Protein AF-A0A935PFW4-F1 (afdb_monomer_lite)

Secondary structure (DSSP, 8-state):
-----HHHHHHHHTT--HHHHHHHHHHHHHHHHHHHHHHHTT--S-HHHHHHHHHHHHHHHHHHHHS-HHHHHHHHHHHHHHHHHHHHH----SS--

Sequence (97 aa):
MRDKDPVAEFLRKRGCPEHTVRGGLRGLLEGWEEVVRSVGEGYSLGLDDYLNDMDGRQLLEEALAEAPGQERKNVLGRVRKADAALRRLVRPSGRCL

Structure (mmCIF, N/CA/C/O backbone):
data_AF-A0A935PFW4-F1
#
_entry.id   AF-A0A935PFW4-F1
#
loop_
_atom_site.group_PDB
_atom_site.id
_atom_site.type_symbol
_atom_site.label_atom_id
_atom_site.label_alt_id
_atom_site.label_comp_id
_atom_site.label_asym_id
_atom_site.label_entity_id
_atom_site.label_seq_id
_atom_site.pdbx_PDB_ins_code
_atom_site.Cartn_x
_atom_site.Cartn_y
_atom_site.Cartn_z
_atom_site.occupancy
_atom_site.B_iso_or_equiv
_atom_site.auth_seq_id
_atom_site.auth_comp_id
_atom_site.auth_asym_id
_atom_site.auth_atom_id
_atom_site.pdbx_PDB_model_num
ATOM 1 N N . MET A 1 1 ? -17.916 8.865 23.820 1.00 39.94 1 MET A N 1
ATOM 2 C CA . MET A 1 1 ? -16.510 8.407 23.805 1.00 39.94 1 MET A CA 1
ATOM 3 C C . MET A 1 1 ? -16.116 8.342 22.341 1.00 39.94 1 MET A C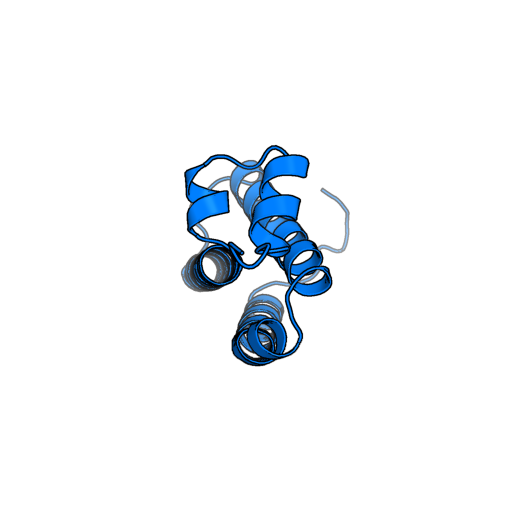 1
ATOM 5 O O . MET A 1 1 ? -16.868 7.740 21.591 1.00 39.94 1 MET A O 1
ATOM 9 N N . ARG A 1 2 ? -15.072 9.056 21.894 1.00 51.78 2 ARG A N 1
ATOM 10 C CA . ARG A 1 2 ? -14.569 8.869 20.522 1.00 51.78 2 ARG A CA 1
ATOM 11 C C . ARG A 1 2 ? -14.102 7.420 20.445 1.00 51.78 2 ARG A C 1
ATOM 13 O O . ARG A 1 2 ? -13.235 7.056 21.239 1.00 51.78 2 ARG A O 1
ATOM 20 N N . ASP A 1 3 ? -14.718 6.617 19.584 1.00 57.59 3 ASP A N 1
ATOM 21 C CA . ASP A 1 3 ? -14.196 5.294 19.257 1.00 57.59 3 ASP A CA 1
ATOM 22 C C . ASP A 1 3 ? -12.714 5.459 18.925 1.00 57.59 3 ASP A C 1
ATOM 24 O O . ASP A 1 3 ? -12.339 6.292 18.094 1.00 57.59 3 ASP A O 1
ATOM 28 N N . LYS A 1 4 ? -11.858 4.756 19.669 1.00 77.56 4 LYS A N 1
ATOM 29 C CA . LYS A 1 4 ? -10.431 4.716 19.368 1.00 77.56 4 LYS A CA 1
ATOM 30 C C . LYS A 1 4 ? -10.298 3.997 18.038 1.00 77.56 4 LYS A C 1
ATOM 32 O O . LYS A 1 4 ? -10.580 2.807 17.983 1.00 77.56 4 LYS A O 1
ATOM 37 N N . ASP A 1 5 ? -9.917 4.722 16.995 1.00 90.25 5 ASP A N 1
ATOM 38 C CA . ASP A 1 5 ? -9.531 4.156 15.705 1.00 90.25 5 ASP A CA 1
ATOM 39 C C . ASP A 1 5 ? -8.131 3.533 15.867 1.00 90.25 5 ASP A C 1
ATOM 41 O O . ASP A 1 5 ? -7.141 4.278 15.931 1.00 90.25 5 ASP A O 1
ATOM 45 N N . PRO A 1 6 ? -8.021 2.194 15.997 1.00 95.25 6 PRO A N 1
ATOM 46 C CA . PRO A 1 6 ? -6.748 1.550 16.307 1.00 95.25 6 PRO A CA 1
ATOM 47 C C . PRO A 1 6 ? -5.752 1.697 15.156 1.00 95.25 6 PRO A C 1
ATOM 49 O O . PRO A 1 6 ? -4.555 1.843 15.396 1.00 95.25 6 PRO A O 1
ATOM 52 N N . VAL A 1 7 ? -6.246 1.744 13.913 1.00 96.44 7 VAL A N 1
ATOM 53 C CA . VAL A 1 7 ? -5.420 1.946 12.720 1.00 96.44 7 VAL A CA 1
ATOM 54 C C . VAL A 1 7 ? -4.826 3.350 12.736 1.00 96.44 7 VAL A C 1
ATOM 56 O O . VAL A 1 7 ? -3.621 3.514 12.551 1.00 96.44 7 VAL A O 1
ATOM 59 N N . ALA A 1 8 ? -5.631 4.375 13.021 1.00 96.44 8 ALA A N 1
ATOM 60 C CA . ALA A 1 8 ? -5.121 5.740 13.110 1.00 96.44 8 ALA A CA 1
ATOM 61 C C . ALA A 1 8 ? -4.133 5.924 14.276 1.00 96.44 8 ALA A C 1
ATOM 63 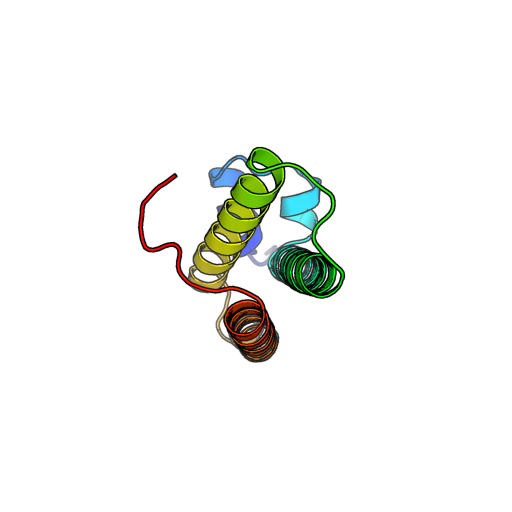O O . ALA A 1 8 ? -3.168 6.680 14.152 1.00 96.44 8 ALA A O 1
ATOM 64 N N . GLU A 1 9 ? -4.344 5.269 15.423 1.00 96.75 9 GLU A N 1
ATOM 65 C CA . GLU A 1 9 ? -3.363 5.266 16.519 1.00 96.75 9 GLU A CA 1
ATOM 66 C C . GLU A 1 9 ? -2.054 4.574 16.118 1.00 96.75 9 GLU A C 1
ATOM 68 O O . GLU A 1 9 ? -0.975 5.110 16.387 1.00 96.75 9 GLU A O 1
ATOM 73 N N . PHE A 1 10 ? -2.139 3.422 15.453 1.00 97.50 10 PHE A N 1
ATOM 74 C CA . PHE A 1 10 ? -0.988 2.690 14.932 1.00 97.50 10 PHE A CA 1
ATOM 75 C C . PHE A 1 10 ? -0.166 3.545 13.958 1.00 97.50 10 PHE A C 1
ATOM 77 O O . PHE A 1 10 ? 1.033 3.736 14.169 1.00 97.50 10 PHE A O 1
ATOM 84 N N . LEU A 1 11 ? -0.814 4.145 12.954 1.00 97.62 11 LEU A N 1
ATOM 85 C CA . LEU A 1 11 ? -0.141 4.966 11.944 1.00 97.62 11 LEU A CA 1
ATOM 86 C C . LEU A 1 11 ? 0.561 6.181 12.564 1.00 97.62 11 LEU A C 1
ATOM 88 O O . LEU A 1 11 ? 1.691 6.496 12.194 1.00 97.62 11 LEU A O 1
ATOM 92 N N . ARG A 1 12 ? -0.053 6.827 13.567 1.00 97.75 12 ARG A N 1
ATOM 93 C CA . ARG A 1 12 ? 0.602 7.920 14.309 1.00 97.75 12 ARG A CA 1
ATOM 94 C C . ARG A 1 12 ? 1.836 7.441 15.066 1.00 97.75 12 ARG A C 1
ATOM 96 O O . ARG A 1 12 ? 2.871 8.095 15.003 1.00 97.75 12 ARG A O 1
ATOM 103 N N . LYS A 1 13 ? 1.752 6.302 15.764 1.00 97.31 13 LYS A N 1
ATOM 104 C CA . LYS A 1 13 ? 2.897 5.727 16.498 1.00 97.31 13 LYS A CA 1
ATOM 105 C C . LYS A 1 13 ? 4.039 5.324 15.568 1.00 97.31 13 LYS A C 1
ATOM 107 O O . LYS A 1 13 ? 5.196 5.429 15.959 1.00 97.31 13 LYS A O 1
ATOM 112 N N . ARG A 1 14 ? 3.721 4.898 14.343 1.00 96.25 14 ARG A N 1
ATOM 113 C CA . ARG A 1 14 ? 4.707 4.583 13.301 1.00 96.25 14 ARG A CA 1
ATOM 114 C C . ARG A 1 14 ? 5.381 5.830 12.714 1.00 96.25 14 ARG A C 1
ATOM 116 O O . ARG A 1 14 ? 6.366 5.691 12.000 1.00 96.25 14 ARG A O 1
ATOM 123 N N . GLY A 1 15 ? 4.879 7.028 13.028 1.00 97.19 15 GLY A N 1
ATOM 124 C CA . GLY A 1 15 ? 5.386 8.293 12.498 1.00 97.19 15 GLY A CA 1
ATOM 125 C C . GLY A 1 15 ? 4.886 8.606 11.087 1.00 97.19 15 GLY A C 1
ATOM 126 O O . GLY A 1 15 ? 5.506 9.405 10.389 1.00 97.19 15 GLY A O 1
ATOM 127 N N . CYS A 1 16 ? 3.787 7.982 10.645 1.00 97.31 16 CYS A N 1
ATOM 128 C CA . CYS A 1 16 ? 3.214 8.261 9.333 1.00 97.31 16 CYS A CA 1
ATOM 129 C C . CYS A 1 16 ? 2.704 9.711 9.250 1.00 97.31 16 CYS A C 1
ATOM 131 O O . CYS A 1 16 ? 2.179 10.244 10.234 1.00 97.31 16 CYS A O 1
ATOM 133 N N . PRO A 1 17 ? 2.794 10.351 8.073 1.00 96.12 17 PRO A N 1
ATOM 134 C CA . PRO A 1 17 ? 2.319 11.715 7.897 1.00 96.12 17 PRO A CA 1
ATOM 135 C C . PRO A 1 17 ? 0.793 11.808 8.052 1.00 96.12 17 PRO A C 1
ATOM 137 O O . PRO A 1 17 ? 0.053 10.856 7.798 1.00 96.12 17 PRO A O 1
ATOM 140 N N . GLU A 1 18 ? 0.305 12.998 8.412 1.00 96.19 18 GLU A N 1
ATOM 141 C CA . GLU A 1 18 ? -1.116 13.244 8.713 1.00 96.19 18 GLU A CA 1
ATOM 142 C C . GLU A 1 18 ? -2.073 12.817 7.590 1.00 96.19 18 GLU A C 1
ATOM 144 O O . GLU A 1 18 ? -3.185 12.366 7.855 1.00 96.19 18 GLU A O 1
ATOM 149 N N . HIS A 1 19 ? -1.664 12.927 6.323 1.00 94.81 19 HIS A N 1
ATOM 150 C CA . HIS A 1 19 ? -2.506 12.488 5.209 1.00 94.81 19 HIS A CA 1
ATOM 151 C C . HIS A 1 19 ? -2.688 10.961 5.179 1.00 94.81 19 HIS A C 1
ATOM 153 O O . HIS A 1 19 ? -3.801 10.504 4.930 1.00 94.81 19 HIS A O 1
ATOM 159 N N . THR A 1 20 ? -1.651 10.183 5.505 1.00 96.38 20 THR A N 1
ATOM 160 C CA . THR A 1 20 ? -1.729 8.719 5.632 1.00 96.38 20 THR A CA 1
ATOM 161 C C . THR A 1 20 ? -2.606 8.328 6.814 1.00 96.38 20 THR A C 1
ATOM 163 O O . THR A 1 20 ? -3.485 7.482 6.675 1.00 96.38 20 THR A O 1
ATOM 166 N N . VAL A 1 21 ? -2.438 8.999 7.960 1.00 97.62 21 VAL A N 1
ATOM 167 C CA . VAL A 1 21 ? -3.270 8.769 9.152 1.00 97.62 21 VAL A CA 1
ATOM 168 C C . VAL A 1 21 ? -4.746 9.045 8.854 1.00 97.62 21 VAL A C 1
ATOM 170 O O . VAL A 1 21 ? -5.599 8.240 9.212 1.00 97.62 21 VAL A O 1
ATOM 173 N N . ARG A 1 22 ? -5.062 10.154 8.168 1.00 95.94 22 ARG A N 1
ATOM 174 C CA . ARG A 1 22 ? -6.441 10.475 7.754 1.00 95.94 22 ARG A CA 1
ATOM 175 C C . ARG A 1 22 ? -7.003 9.497 6.722 1.00 95.94 22 ARG A C 1
ATOM 177 O O . ARG A 1 22 ? -8.209 9.272 6.716 1.00 95.94 22 ARG A O 1
ATOM 184 N N . GLY A 1 23 ? -6.160 8.967 5.836 1.00 95.81 23 GLY A N 1
ATOM 185 C CA . GLY A 1 23 ? -6.559 7.963 4.847 1.00 95.81 23 GLY A CA 1
ATOM 186 C C . GLY A 1 23 ? -6.885 6.607 5.478 1.00 95.81 23 GLY A C 1
ATOM 187 O O . GLY A 1 23 ? -7.754 5.890 4.974 1.00 95.81 23 GLY A O 1
ATOM 188 N N . GLY A 1 24 ? -6.219 6.278 6.588 1.00 96.44 24 GLY A N 1
ATOM 189 C CA . GLY A 1 24 ? -6.424 5.040 7.329 1.00 96.44 24 GLY A CA 1
ATOM 190 C C . GLY A 1 24 ? -6.218 3.799 6.460 1.00 96.44 24 GLY A C 1
ATOM 191 O O . GLY A 1 24 ? -5.512 3.821 5.447 1.00 96.44 24 GLY A O 1
ATOM 192 N N . LEU A 1 25 ? -6.881 2.705 6.831 1.00 96.75 25 LEU A N 1
ATOM 193 C CA . LEU A 1 25 ? -6.743 1.425 6.139 1.00 96.75 25 LEU A CA 1
ATOM 194 C C . LEU A 1 25 ? -7.204 1.485 4.676 1.00 96.75 25 LEU A C 1
ATOM 196 O O . LEU A 1 25 ? -6.611 0.854 3.802 1.00 96.75 25 LEU A O 1
ATOM 200 N N . ARG A 1 26 ? -8.255 2.267 4.399 1.00 96.50 26 ARG A N 1
ATOM 201 C CA . ARG A 1 26 ? -8.777 2.450 3.042 1.00 96.50 26 ARG A CA 1
ATOM 202 C C . ARG A 1 26 ? -7.770 3.171 2.146 1.00 96.50 26 ARG A C 1
ATOM 204 O O . ARG A 1 26 ? -7.544 2.710 1.034 1.00 96.50 26 ARG A O 1
ATOM 211 N N . GLY A 1 27 ? -7.160 4.252 2.630 1.00 97.50 27 GLY A N 1
ATOM 212 C CA . GLY A 1 27 ? -6.162 5.004 1.868 1.00 97.50 27 GLY A CA 1
ATOM 213 C C . GLY A 1 27 ? -4.916 4.173 1.556 1.00 97.50 27 GLY A C 1
ATOM 214 O O . GLY A 1 27 ? -4.422 4.218 0.435 1.00 97.50 27 GLY A O 1
ATOM 215 N N . LEU A 1 28 ? -4.453 3.353 2.508 1.00 98.25 28 LEU A N 1
ATOM 216 C CA . LEU A 1 28 ? -3.345 2.416 2.276 1.00 98.25 28 LEU A CA 1
ATOM 217 C C . LEU A 1 28 ? -3.679 1.378 1.194 1.00 98.25 28 LEU A C 1
ATOM 219 O O . LEU A 1 28 ? -2.851 1.091 0.333 1.00 98.25 28 LEU A O 1
ATOM 223 N N . LEU A 1 29 ? -4.898 0.831 1.212 1.00 98.56 29 LEU A N 1
ATOM 224 C CA . LEU A 1 29 ? -5.359 -0.097 0.180 1.00 98.56 29 LEU A CA 1
ATOM 225 C C . LEU A 1 29 ? -5.456 0.573 -1.199 1.00 98.56 29 LEU A C 1
ATOM 227 O O . LEU A 1 29 ? -5.031 -0.020 -2.184 1.00 98.56 29 LEU A O 1
ATOM 231 N N . GLU A 1 30 ? -6.017 1.779 -1.276 1.00 98.50 30 GLU A N 1
ATOM 232 C CA . GLU A 1 30 ? -6.120 2.534 -2.533 1.00 98.50 30 GLU A CA 1
ATOM 233 C C . GLU A 1 30 ? -4.731 2.846 -3.105 1.00 98.50 30 GLU A C 1
ATOM 235 O O . GLU A 1 30 ? -4.503 2.638 -4.295 1.00 98.50 30 GLU A O 1
ATOM 240 N N . GLY A 1 31 ? -3.780 3.241 -2.251 1.00 98.31 31 GLY A N 1
ATOM 241 C CA . GLY A 1 31 ? -2.379 3.400 -2.641 1.00 98.31 31 GLY A CA 1
ATOM 242 C C . GLY A 1 31 ? -1.777 2.101 -3.177 1.00 98.31 31 GLY A C 1
ATOM 243 O O . GLY A 1 31 ? -1.138 2.104 -4.224 1.00 98.31 31 GLY A O 1
ATOM 244 N N . TRP A 1 32 ? -2.039 0.964 -2.526 1.00 98.75 32 TRP A N 1
ATOM 245 C CA . TRP A 1 32 ? -1.541 -0.321 -3.013 1.00 98.75 32 TRP A CA 1
ATOM 246 C C . TRP A 1 32 ? -2.122 -0.721 -4.372 1.00 98.75 32 TRP A C 1
ATOM 248 O O . TRP A 1 32 ? -1.396 -1.183 -5.249 1.00 98.75 32 TRP A O 1
ATOM 258 N N . GLU A 1 33 ? -3.424 -0.537 -4.578 1.00 98.75 33 GLU A N 1
ATOM 259 C CA . GLU A 1 33 ? -4.059 -0.823 -5.868 1.00 98.75 33 GLU A CA 1
ATOM 260 C C . GLU A 1 33 ? -3.466 0.035 -6.999 1.00 98.75 33 GLU A C 1
ATOM 262 O O . GLU A 1 33 ? -3.282 -0.462 -8.113 1.00 98.75 33 GLU A O 1
ATOM 267 N N . GLU A 1 34 ? -3.104 1.282 -6.700 1.00 98.50 34 GLU A N 1
ATOM 268 C CA . GLU A 1 34 ? -2.457 2.202 -7.634 1.00 98.50 34 GLU A CA 1
ATOM 269 C C . GLU A 1 34 ? -1.024 1.780 -7.997 1.00 98.50 34 GLU A C 1
ATOM 271 O O . GLU A 1 34 ? -0.638 1.831 -9.169 1.00 98.50 34 GLU A O 1
ATOM 276 N N . VAL A 1 35 ? -0.251 1.279 -7.029 1.00 98.56 35 VAL A N 1
ATOM 277 C CA . VAL A 1 35 ? 1.071 0.683 -7.290 1.00 98.56 35 VAL A CA 1
ATOM 278 C C . VAL A 1 35 ? 0.937 -0.505 -8.236 1.00 98.56 35 VAL A C 1
ATOM 280 O O . VAL A 1 35 ? 1.635 -0.585 -9.247 1.00 98.56 35 VAL A O 1
ATOM 283 N N . VAL A 1 36 ? 0.008 -1.424 -7.956 1.00 98.69 36 VAL A N 1
ATOM 284 C CA . VAL A 1 36 ? -0.207 -2.610 -8.801 1.00 98.69 36 VAL A CA 1
ATOM 285 C C . VAL A 1 36 ? -0.612 -2.217 -10.223 1.00 98.69 36 VAL A C 1
ATOM 287 O O . VAL A 1 36 ? -0.133 -2.827 -11.183 1.00 98.69 36 VAL A O 1
ATOM 290 N N . ARG A 1 37 ? -1.452 -1.186 -10.373 1.00 98.56 37 ARG A N 1
ATOM 291 C CA . ARG A 1 37 ? -1.803 -0.611 -11.678 1.00 98.56 37 ARG A CA 1
ATOM 292 C C . ARG A 1 37 ? -0.563 -0.075 -12.397 1.00 98.56 37 ARG A C 1
ATOM 294 O O . ARG A 1 37 ? -0.319 -0.458 -13.538 1.00 98.56 37 ARG A O 1
ATOM 301 N N . SER A 1 38 ? 0.249 0.723 -11.707 1.00 98.38 38 SER A N 1
ATOM 302 C CA . SER A 1 38 ? 1.473 1.327 -12.251 1.00 98.38 38 SER A CA 1
ATOM 303 C C . SER A 1 38 ? 2.493 0.276 -12.698 1.00 98.38 38 SER A C 1
ATOM 305 O O . SER A 1 38 ? 3.089 0.400 -13.765 1.00 98.38 38 SER A O 1
ATOM 307 N N . VAL A 1 39 ? 2.652 -0.814 -11.939 1.00 98.06 39 VAL A N 1
ATOM 308 C CA . VAL A 1 39 ? 3.493 -1.953 -12.345 1.00 98.06 39 VAL A CA 1
ATOM 309 C C . VAL A 1 39 ? 2.953 -2.616 -13.615 1.00 98.06 39 VAL A C 1
ATOM 311 O O . VAL A 1 39 ? 3.732 -2.950 -14.507 1.00 98.06 39 VAL A O 1
ATOM 314 N N . GLY A 1 40 ? 1.632 -2.780 -13.725 1.00 97.94 40 GLY A N 1
ATOM 315 C CA . GLY A 1 40 ? 0.988 -3.375 -14.900 1.00 97.94 40 GLY A CA 1
ATOM 316 C C . GLY A 1 40 ? 1.121 -2.544 -16.178 1.00 97.94 40 GLY A C 1
ATOM 317 O O . GLY A 1 40 ? 1.117 -3.107 -17.270 1.00 97.94 40 GLY A O 1
ATOM 318 N N . GLU A 1 41 ? 1.279 -1.230 -16.042 1.00 97.62 41 GLU A N 1
ATOM 319 C CA . GLU A 1 41 ? 1.448 -0.281 -17.150 1.00 97.62 41 GLU A CA 1
ATOM 320 C C . GLU A 1 41 ? 2.916 -0.078 -17.564 1.00 97.62 41 GLU A C 1
ATOM 322 O O . GLU A 1 41 ? 3.188 0.600 -18.553 1.00 97.62 41 GLU A O 1
ATOM 327 N N . GLY A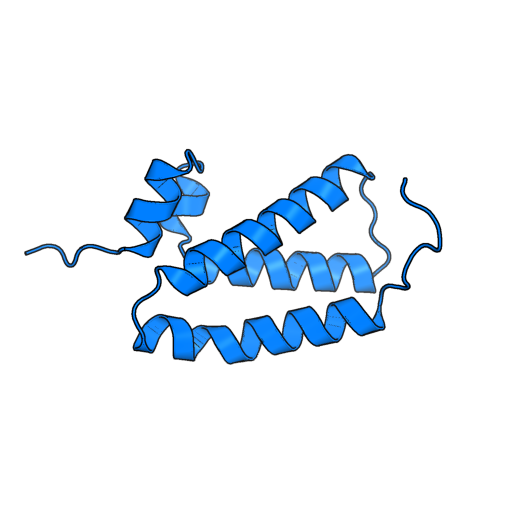 1 42 ? 3.859 -0.706 -16.854 1.00 95.69 42 GLY A N 1
ATOM 328 C CA . GLY A 1 42 ? 5.292 -0.493 -17.041 1.00 95.69 42 GLY A CA 1
ATOM 329 C C . GLY A 1 42 ? 5.798 0.613 -16.124 1.00 95.69 42 GLY A C 1
ATOM 330 O O . GLY A 1 42 ? 5.956 1.755 -16.549 1.00 95.69 42 GLY A O 1
ATOM 331 N N . TYR A 1 43 ? 6.046 0.240 -14.866 1.00 96.81 43 TYR A N 1
ATOM 332 C CA . TYR A 1 43 ? 6.477 1.126 -13.782 1.00 96.81 43 TYR A CA 1
ATOM 333 C C . TYR A 1 43 ? 7.547 2.129 -14.244 1.00 96.81 43 TYR A C 1
ATOM 335 O O . TYR A 1 43 ? 8.614 1.734 -14.716 1.00 96.81 43 TYR A O 1
ATOM 343 N N . SER A 1 44 ? 7.240 3.422 -14.140 1.00 96.19 44 SER A N 1
ATOM 344 C CA . SER A 1 44 ? 8.023 4.502 -14.756 1.00 96.19 44 SER A CA 1
ATOM 345 C C . SER A 1 44 ? 8.997 5.198 -13.804 1.00 96.19 44 SER A C 1
ATOM 347 O O . SER A 1 44 ? 9.794 6.024 -14.251 1.00 96.19 44 SER A O 1
ATOM 349 N N . LEU A 1 45 ? 8.925 4.885 -12.509 1.00 96.62 45 LEU A N 1
ATOM 350 C CA . LEU A 1 45 ? 9.760 5.475 -11.465 1.00 96.62 45 LEU A CA 1
ATOM 351 C C . LEU A 1 45 ? 11.015 4.633 -11.183 1.00 96.62 45 LEU A C 1
ATOM 353 O O . LEU A 1 45 ? 11.245 3.592 -11.804 1.00 96.62 45 LEU A O 1
ATOM 357 N N . GLY A 1 46 ? 11.862 5.122 -10.274 1.00 95.75 46 GLY A N 1
ATOM 358 C CA . GLY A 1 46 ? 13.125 4.487 -9.922 1.00 95.75 46 GLY A CA 1
ATOM 359 C C . GLY A 1 46 ? 12.977 3.296 -8.973 1.00 95.75 46 GLY A C 1
ATOM 360 O O . GLY A 1 46 ? 11.897 2.974 -8.480 1.00 95.75 46 GLY A O 1
ATOM 361 N N . LEU A 1 47 ? 14.109 2.644 -8.688 1.00 93.50 47 LEU A N 1
ATOM 362 C CA . LEU A 1 47 ? 14.164 1.541 -7.725 1.00 93.50 47 LEU A CA 1
ATOM 363 C C . LEU A 1 47 ? 13.778 1.999 -6.312 1.00 93.50 47 LEU A C 1
ATOM 365 O O . LEU A 1 47 ? 13.041 1.290 -5.638 1.00 93.50 47 LEU A O 1
ATOM 369 N N . ASP A 1 48 ? 14.241 3.173 -5.881 1.00 96.44 48 ASP A N 1
ATOM 370 C CA . ASP A 1 48 ? 13.934 3.705 -4.548 1.00 96.44 48 ASP A CA 1
ATOM 371 C C . ASP A 1 48 ? 12.430 3.968 -4.380 1.00 96.44 48 ASP A C 1
ATOM 373 O O . ASP A 1 48 ? 11.859 3.657 -3.337 1.00 96.44 48 ASP A O 1
ATOM 377 N N . ASP A 1 49 ? 11.766 4.460 -5.430 1.00 97.81 49 ASP A N 1
ATOM 378 C CA . ASP A 1 49 ? 10.311 4.636 -5.451 1.00 97.81 49 ASP A CA 1
ATOM 379 C C . ASP A 1 49 ? 9.593 3.287 -5.323 1.00 97.81 49 ASP A C 1
ATOM 381 O O . ASP A 1 49 ? 8.691 3.131 -4.500 1.00 97.81 49 ASP A O 1
ATOM 385 N N . TYR A 1 50 ? 10.062 2.274 -6.056 1.00 95.75 50 TYR A N 1
ATOM 386 C CA . TYR A 1 50 ? 9.511 0.926 -5.954 1.00 95.75 50 TYR A CA 1
ATOM 387 C C . TYR A 1 50 ? 9.705 0.323 -4.554 1.00 95.75 50 TYR A C 1
ATOM 389 O O . TYR A 1 50 ? 8.820 -0.363 -4.043 1.00 95.75 50 TYR A O 1
ATOM 397 N N . LEU A 1 51 ? 10.847 0.574 -3.906 1.00 95.69 51 LEU A N 1
ATOM 398 C CA . LEU A 1 51 ? 11.091 0.135 -2.530 1.00 95.69 51 LEU A CA 1
ATOM 399 C C . LEU A 1 51 ? 10.151 0.837 -1.542 1.00 95.69 51 LEU A C 1
ATOM 401 O O . LEU A 1 51 ? 9.569 0.160 -0.694 1.00 95.69 51 LEU A O 1
ATOM 405 N N . ASN A 1 52 ? 9.915 2.142 -1.703 1.00 96.56 52 ASN A N 1
ATOM 406 C CA . ASN A 1 52 ? 8.935 2.879 -0.900 1.00 96.56 52 ASN A CA 1
ATOM 407 C C . ASN A 1 52 ? 7.514 2.309 -1.061 1.00 96.56 52 ASN A C 1
ATOM 409 O O . ASN A 1 52 ? 6.766 2.211 -0.087 1.00 96.56 52 ASN A O 1
ATOM 413 N N . ASP A 1 53 ? 7.142 1.879 -2.267 1.00 97.94 53 ASP A N 1
ATOM 414 C CA . ASP A 1 53 ? 5.855 1.222 -2.511 1.00 97.94 53 ASP A CA 1
ATOM 415 C C . ASP A 1 53 ? 5.752 -0.142 -1.805 1.00 97.94 53 ASP A C 1
ATOM 417 O O . ASP A 1 53 ? 4.687 -0.507 -1.288 1.00 97.94 53 ASP A O 1
ATOM 421 N N . MET A 1 54 ? 6.854 -0.901 -1.737 1.00 97.56 54 MET A N 1
ATOM 422 C CA . MET A 1 54 ? 6.906 -2.155 -0.974 1.00 97.56 54 MET A CA 1
ATOM 423 C C . MET A 1 54 ? 6.803 -1.900 0.534 1.00 97.56 54 MET A C 1
ATOM 425 O O . MET A 1 54 ? 6.091 -2.636 1.223 1.00 97.56 54 MET A O 1
ATOM 429 N N . ASP A 1 55 ? 7.421 -0.831 1.041 1.00 97.31 55 ASP A N 1
ATOM 430 C CA . ASP A 1 55 ? 7.237 -0.381 2.425 1.00 97.31 55 ASP A CA 1
ATOM 431 C C . ASP A 1 55 ? 5.782 0.031 2.688 1.00 97.31 55 ASP A C 1
ATOM 433 O O . ASP A 1 55 ? 5.213 -0.301 3.731 1.00 97.31 55 ASP A O 1
ATOM 437 N N . GLY A 1 56 ? 5.128 0.671 1.715 1.00 97.81 56 GLY A N 1
ATOM 438 C CA . GLY A 1 56 ? 3.693 0.955 1.750 1.00 97.81 56 GLY A CA 1
ATOM 439 C C . GLY A 1 56 ? 2.843 -0.317 1.858 1.00 97.81 56 GLY A C 1
ATOM 440 O O . GLY A 1 56 ? 1.908 -0.382 2.664 1.00 97.81 56 GLY A O 1
ATOM 441 N N . ARG A 1 57 ? 3.194 -1.374 1.113 1.00 98.56 57 ARG A N 1
ATOM 442 C CA . ARG A 1 57 ? 2.528 -2.682 1.225 1.00 98.56 57 ARG A CA 1
ATOM 443 C C . ARG A 1 57 ? 2.767 -3.346 2.579 1.00 98.56 57 ARG A C 1
ATOM 445 O O . ARG A 1 57 ? 1.842 -3.965 3.114 1.00 98.56 57 ARG A O 1
ATOM 452 N N . GLN A 1 58 ? 3.969 -3.235 3.133 1.00 98.50 58 GLN A N 1
ATOM 453 C CA . GLN A 1 58 ? 4.277 -3.726 4.476 1.00 98.50 58 GLN A CA 1
ATOM 454 C C . GLN A 1 58 ? 3.452 -2.972 5.531 1.00 98.50 58 GLN A C 1
ATOM 456 O O . GLN A 1 58 ? 2.811 -3.597 6.375 1.00 98.50 58 GLN A O 1
ATOM 461 N N . LEU A 1 59 ? 3.369 -1.644 5.425 1.00 98.50 59 LEU A N 1
ATOM 462 C CA . LEU A 1 59 ? 2.559 -0.807 6.310 1.00 98.50 59 LEU A CA 1
ATOM 463 C C . LEU A 1 59 ? 1.069 -1.182 6.260 1.00 98.50 59 LEU A C 1
ATOM 465 O O . LEU A 1 59 ? 0.408 -1.209 7.298 1.00 98.50 59 LEU A O 1
ATOM 469 N N . LEU A 1 60 ? 0.540 -1.509 5.076 1.00 98.62 60 LEU A N 1
ATOM 470 C CA . LEU A 1 60 ? -0.824 -2.021 4.918 1.00 98.62 60 LEU A CA 1
ATOM 471 C C . LEU A 1 60 ? -1.031 -3.362 5.644 1.00 98.62 60 LEU A C 1
ATOM 473 O O . LEU A 1 60 ? -2.078 -3.550 6.261 1.00 98.62 60 LEU A O 1
ATOM 477 N N . GLU A 1 61 ? -0.057 -4.279 5.612 1.00 98.50 61 GLU A N 1
ATOM 478 C CA . GLU A 1 61 ? -0.134 -5.543 6.366 1.00 98.50 61 GLU A CA 1
ATOM 479 C C . GLU A 1 61 ? -0.205 -5.295 7.874 1.00 98.50 61 GLU A C 1
ATOM 481 O O . GLU A 1 61 ? -1.050 -5.862 8.566 1.00 98.50 61 GLU A O 1
ATOM 486 N N . GLU A 1 62 ? 0.664 -4.419 8.376 1.00 98.31 62 GLU A N 1
ATOM 487 C CA . GLU A 1 62 ? 0.723 -4.073 9.796 1.00 98.31 62 GLU A CA 1
ATOM 488 C C . GLU A 1 62 ? -0.577 -3.379 10.237 1.00 98.31 62 GLU A C 1
ATOM 490 O O . GLU A 1 62 ? -1.177 -3.756 11.243 1.00 98.31 62 GLU A O 1
ATOM 495 N N . ALA A 1 63 ? -1.101 -2.453 9.429 1.00 97.88 63 ALA A N 1
ATOM 496 C CA . ALA A 1 63 ? -2.382 -1.799 9.688 1.00 97.88 63 ALA A CA 1
ATOM 497 C C . ALA A 1 63 ? -3.568 -2.785 9.691 1.00 97.88 63 ALA A C 1
ATOM 499 O O . ALA A 1 63 ? -4.486 -2.643 10.500 1.00 97.88 63 ALA A O 1
ATOM 500 N N . LEU A 1 64 ? -3.561 -3.813 8.829 1.00 97.75 64 LEU A N 1
ATOM 501 C CA . LEU A 1 64 ? -4.580 -4.874 8.829 1.00 97.75 64 LEU A CA 1
ATOM 502 C C . LEU A 1 64 ? -4.579 -5.699 10.122 1.00 97.75 64 LEU A C 1
ATOM 504 O O . LEU A 1 64 ? -5.623 -6.256 10.475 1.00 97.75 64 LEU A O 1
ATOM 508 N N . ALA A 1 65 ? -3.430 -5.825 10.792 1.00 97.25 65 ALA A N 1
ATOM 509 C CA . ALA A 1 65 ? -3.317 -6.541 12.060 1.00 97.25 65 ALA A CA 1
ATOM 510 C C . ALA A 1 65 ? -3.973 -5.769 13.217 1.00 97.25 65 ALA A C 1
ATOM 512 O O . ALA A 1 65 ? -4.566 -6.391 14.096 1.00 97.25 65 ALA A O 1
ATOM 513 N N . GLU A 1 66 ? -3.932 -4.436 13.164 1.00 96.94 66 GLU A N 1
ATOM 514 C CA . GLU A 1 66 ? -4.537 -3.537 14.158 1.00 96.94 66 GLU A CA 1
ATOM 515 C C . GLU A 1 66 ? -6.022 -3.244 13.876 1.00 96.94 66 GLU A C 1
ATOM 517 O O . GLU A 1 66 ? -6.777 -2.852 14.768 1.00 96.94 66 GLU A O 1
ATOM 522 N N . ALA A 1 67 ? -6.466 -3.436 12.631 1.00 95.62 67 ALA A N 1
ATOM 523 C CA . ALA A 1 67 ? -7.812 -3.089 12.199 1.00 95.62 67 ALA A CA 1
ATOM 524 C C . ALA A 1 67 ? -8.916 -3.896 12.920 1.00 95.62 67 ALA A C 1
ATOM 526 O O . ALA A 1 67 ? -8.833 -5.129 13.017 1.00 95.62 67 ALA A O 1
ATOM 527 N N . PRO A 1 68 ? -10.026 -3.246 13.332 1.00 94.00 68 PRO A N 1
ATOM 528 C CA . PRO A 1 68 ? -11.210 -3.932 13.835 1.00 94.00 68 PRO A CA 1
ATOM 529 C C . PRO A 1 68 ? -11.706 -5.008 12.865 1.00 94.00 68 PRO A C 1
ATOM 531 O O . PRO A 1 68 ? -11.693 -4.834 11.644 1.00 94.00 68 PRO A O 1
ATOM 534 N N . GLY A 1 69 ? -12.224 -6.117 13.401 1.00 92.38 69 GLY A N 1
ATOM 535 C CA . GLY A 1 69 ? -12.566 -7.298 12.600 1.00 92.38 69 GLY A CA 1
ATOM 536 C C . GLY A 1 69 ? -13.516 -7.029 11.425 1.00 92.38 69 GLY A C 1
ATOM 537 O O . GLY A 1 69 ? -13.374 -7.661 10.380 1.00 92.38 69 GLY A O 1
ATOM 538 N N . GLN A 1 70 ? -14.459 -6.090 11.561 1.00 91.25 70 GLN A N 1
ATOM 539 C CA . GLN A 1 70 ? -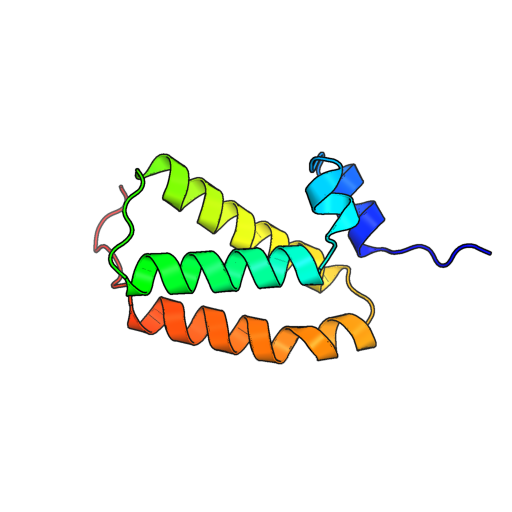15.362 -5.719 10.467 1.00 91.25 70 GLN A CA 1
ATOM 540 C C . GLN A 1 70 ? -14.656 -4.896 9.382 1.00 91.25 70 GLN A C 1
ATOM 542 O O . GLN A 1 70 ? -14.809 -5.191 8.199 1.00 91.25 70 GLN A O 1
ATOM 547 N N . GLU A 1 71 ? -13.856 -3.904 9.771 1.00 92.06 71 GLU A N 1
ATOM 548 C CA . GLU A 1 71 ? -13.087 -3.079 8.837 1.00 92.06 71 GLU A CA 1
ATOM 549 C C . GLU A 1 71 ? -12.084 -3.937 8.060 1.00 92.06 71 GLU A C 1
ATOM 551 O O . GLU A 1 71 ? -12.072 -3.920 6.828 1.00 92.06 71 GLU A O 1
ATOM 556 N N . ARG A 1 72 ? -11.344 -4.799 8.769 1.00 94.94 72 ARG A N 1
ATOM 557 C CA . ARG A 1 72 ? -10.421 -5.772 8.177 1.00 94.94 72 ARG A CA 1
ATOM 558 C C . ARG A 1 72 ? -11.116 -6.658 7.144 1.00 94.94 72 ARG A C 1
ATOM 560 O O . ARG A 1 72 ? -10.600 -6.833 6.042 1.00 94.94 72 ARG A O 1
ATOM 567 N N . LYS A 1 73 ? -12.290 -7.215 7.469 1.00 93.44 73 LYS A N 1
ATOM 568 C CA . LYS A 1 73 ? -13.065 -8.056 6.536 1.00 93.44 73 LYS A CA 1
ATOM 569 C C . LYS A 1 73 ? -13.451 -7.301 5.263 1.00 93.44 73 LYS A C 1
ATOM 571 O O . LYS A 1 73 ? -13.394 -7.894 4.188 1.00 93.44 73 LYS A O 1
ATOM 576 N N . ASN A 1 74 ? -13.794 -6.017 5.376 1.00 93.38 74 ASN A N 1
ATOM 577 C CA . ASN A 1 74 ? -14.201 -5.195 4.236 1.00 93.38 74 ASN A CA 1
ATOM 578 C C . ASN A 1 74 ? -13.053 -4.963 3.238 1.00 93.38 74 ASN A C 1
ATOM 580 O O . ASN A 1 74 ? -13.297 -4.873 2.036 1.00 93.38 74 ASN A O 1
ATOM 584 N N . VAL A 1 75 ? -11.806 -4.883 3.714 1.00 95.31 75 VAL A N 1
ATOM 585 C CA . VAL A 1 75 ? -10.642 -4.598 2.855 1.00 95.31 75 VAL A CA 1
ATOM 586 C C . VAL A 1 75 ? -9.880 -5.849 2.411 1.00 95.31 75 VAL A C 1
ATOM 588 O O . VAL A 1 75 ? -9.318 -5.863 1.318 1.00 95.31 75 VAL A O 1
ATOM 591 N N . LEU A 1 76 ? -9.890 -6.931 3.199 1.00 96.50 76 LEU A N 1
ATOM 592 C CA . LEU A 1 76 ? -9.022 -8.099 2.992 1.00 96.50 76 LEU A CA 1
ATOM 593 C C . LEU A 1 76 ? -9.194 -8.758 1.614 1.00 96.50 76 LEU A C 1
ATOM 595 O O . LEU A 1 76 ? -8.225 -9.240 1.029 1.00 96.50 76 LEU A O 1
ATOM 599 N N . GLY A 1 77 ? -10.419 -8.773 1.082 1.00 98.06 77 GLY A N 1
ATOM 600 C CA . GLY A 1 77 ? -10.687 -9.293 -0.261 1.00 98.06 77 GLY A CA 1
ATOM 601 C C . GLY A 1 77 ? -9.972 -8.497 -1.359 1.00 98.06 77 GLY A C 1
ATOM 602 O O . GLY A 1 77 ? -9.388 -9.090 -2.265 1.00 98.06 77 GLY A O 1
ATOM 603 N N . ARG A 1 78 ? -9.968 -7.163 -1.249 1.00 98.38 78 ARG A N 1
ATOM 604 C CA . ARG A 1 78 ? -9.291 -6.264 -2.195 1.00 98.38 78 ARG A CA 1
ATOM 605 C C . ARG A 1 78 ? -7.773 -6.367 -2.078 1.00 98.38 78 ARG A C 1
ATOM 607 O O . ARG A 1 78 ? -7.116 -6.528 -3.100 1.00 98.38 78 ARG A O 1
ATOM 614 N N . VAL A 1 79 ? -7.240 -6.421 -0.854 1.00 98.56 79 VAL A N 1
ATOM 615 C CA . VAL A 1 79 ? -5.799 -6.631 -0.603 1.00 98.56 79 VAL A CA 1
ATOM 616 C C . VAL A 1 79 ? -5.313 -7.910 -1.287 1.00 98.56 79 VAL A C 1
ATOM 618 O O . VAL A 1 79 ? -4.394 -7.877 -2.098 1.00 98.56 79 VAL A O 1
ATOM 621 N N . ARG A 1 80 ? -5.998 -9.038 -1.053 1.00 98.56 80 ARG A N 1
ATOM 622 C CA . ARG A 1 80 ? -5.647 -10.328 -1.674 1.00 98.56 80 ARG A CA 1
ATOM 623 C C . ARG A 1 80 ? -5.717 -10.289 -3.199 1.00 98.56 80 ARG A C 1
ATOM 625 O O . ARG A 1 80 ? -4.905 -10.929 -3.863 1.00 98.56 80 ARG A O 1
ATOM 632 N N . LYS A 1 81 ? -6.689 -9.561 -3.757 1.00 98.69 81 LYS A N 1
ATOM 633 C CA . LYS A 1 81 ? -6.820 -9.377 -5.207 1.00 98.69 81 LYS A CA 1
ATOM 634 C C . LYS A 1 81 ? -5.642 -8.578 -5.772 1.00 98.69 81 LYS A C 1
ATOM 636 O O . LYS A 1 81 ? -5.084 -8.997 -6.784 1.00 98.69 81 LYS A O 1
ATOM 641 N N . ALA A 1 82 ? -5.255 -7.483 -5.119 1.00 98.69 82 ALA A N 1
ATOM 642 C CA . ALA A 1 82 ? -4.112 -6.662 -5.511 1.00 98.69 82 ALA A CA 1
ATOM 643 C C . ALA A 1 82 ? -2.793 -7.453 -5.421 1.00 98.69 82 ALA A C 1
ATOM 645 O O . ALA A 1 82 ? -2.045 -7.510 -6.394 1.00 98.69 82 ALA A O 1
ATOM 646 N N . ASP A 1 83 ? -2.567 -8.185 -4.325 1.00 98.62 83 ASP A N 1
ATOM 647 C CA . ASP A 1 83 ? -1.381 -9.038 -4.152 1.00 98.62 83 ASP A CA 1
ATOM 648 C C . ASP A 1 83 ? -1.280 -10.121 -5.234 1.00 98.62 83 ASP A C 1
ATOM 650 O O . ASP A 1 83 ? -0.206 -10.387 -5.780 1.00 98.62 83 ASP A O 1
ATOM 654 N N . ALA A 1 84 ? -2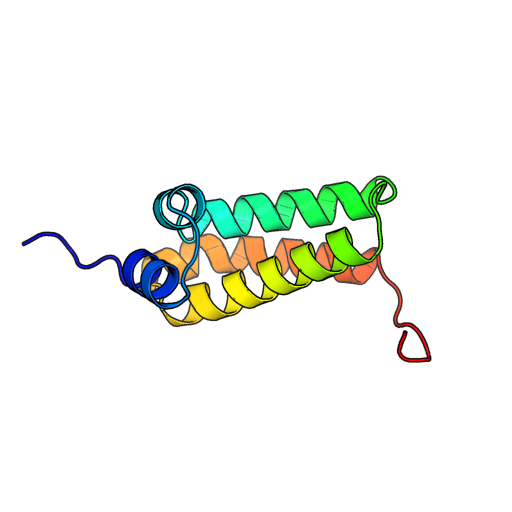.405 -10.766 -5.555 1.00 98.56 84 ALA A N 1
ATOM 655 C CA . ALA A 1 84 ? -2.459 -11.779 -6.601 1.00 98.56 84 ALA A CA 1
ATOM 656 C C . ALA A 1 84 ? -2.195 -11.185 -7.992 1.00 98.56 84 ALA A C 1
ATOM 658 O O . ALA A 1 84 ? -1.566 -11.845 -8.819 1.00 98.56 84 ALA A O 1
ATOM 659 N N . ALA A 1 85 ? -2.660 -9.961 -8.252 1.00 98.56 85 ALA A N 1
ATOM 660 C CA . ALA A 1 85 ? -2.375 -9.250 -9.490 1.00 98.56 85 ALA A CA 1
ATOM 661 C C . ALA A 1 85 ? -0.884 -8.904 -9.593 1.00 98.56 85 ALA A C 1
ATOM 663 O O . ALA A 1 85 ? -0.264 -9.275 -10.588 1.00 98.56 85 ALA A O 1
ATOM 664 N N . LEU A 1 86 ? -0.275 -8.328 -8.549 1.00 98.25 86 LEU A N 1
ATOM 665 C CA . LEU A 1 86 ? 1.157 -8.015 -8.556 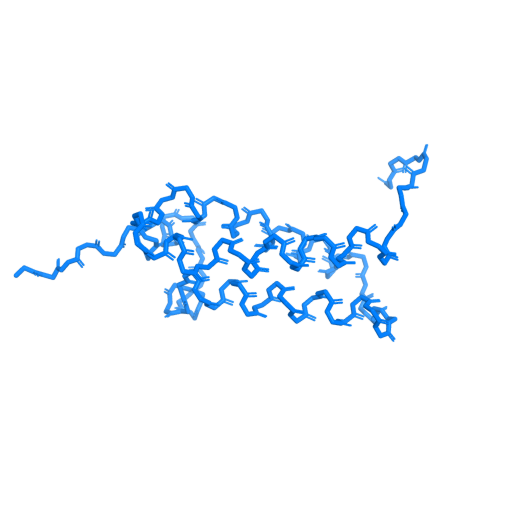1.00 98.25 86 LEU A CA 1
ATOM 666 C C . LEU A 1 86 ? 2.014 -9.255 -8.816 1.00 98.25 86 LEU A C 1
ATOM 668 O O . LEU A 1 86 ? 2.894 -9.229 -9.672 1.00 98.25 86 LEU A O 1
ATOM 672 N N . ARG A 1 87 ? 1.718 -10.376 -8.143 1.00 97.62 87 ARG A N 1
ATOM 673 C CA . ARG A 1 87 ? 2.439 -11.650 -8.331 1.00 97.62 87 ARG A CA 1
ATOM 674 C C . ARG A 1 87 ? 2.420 -12.169 -9.770 1.00 97.62 87 ARG A C 1
ATOM 676 O O . ARG A 1 87 ? 3.303 -12.938 -10.130 1.00 97.62 87 ARG A O 1
ATOM 683 N N . ARG A 1 88 ? 1.418 -11.801 -10.575 1.00 98.06 88 ARG A N 1
ATOM 684 C CA . ARG A 1 88 ? 1.349 -12.161 -12.002 1.00 98.06 88 ARG A CA 1
ATOM 685 C C . ARG A 1 88 ? 2.169 -11.221 -12.888 1.00 98.06 88 ARG A C 1
ATOM 687 O O . ARG A 1 88 ? 2.527 -11.618 -13.992 1.00 98.06 88 ARG A O 1
ATOM 694 N N . LEU A 1 89 ? 2.428 -10.001 -12.420 1.00 97.44 89 LEU A N 1
ATOM 695 C CA . LEU A 1 89 ? 3.170 -8.967 -13.142 1.00 97.44 89 LEU A CA 1
ATOM 696 C C . LEU A 1 89 ? 4.681 -9.072 -12.915 1.00 97.44 89 LEU A C 1
ATOM 698 O O . LEU A 1 89 ? 5.461 -8.788 -13.819 1.00 97.44 89 LEU A O 1
ATOM 702 N N . VAL A 1 90 ? 5.096 -9.506 -11.724 1.00 94.75 90 VAL A N 1
ATOM 703 C CA . VAL A 1 90 ? 6.512 -9.601 -11.352 1.00 94.75 90 VAL A CA 1
ATOM 704 C C . VAL A 1 90 ? 7.046 -11.024 -11.478 1.00 94.75 90 VAL A C 1
ATOM 706 O O . VAL A 1 90 ? 6.308 -12.008 -11.437 1.00 94.75 90 VAL A O 1
ATOM 709 N N . ARG A 1 91 ? 8.369 -11.145 -11.597 1.00 92.50 91 ARG A N 1
ATOM 710 C CA . ARG A 1 91 ? 9.081 -12.423 -11.512 1.00 92.50 91 ARG A CA 1
ATOM 711 C C . ARG A 1 91 ? 10.166 -12.318 -10.444 1.00 92.50 91 ARG A C 1
ATOM 713 O O . ARG A 1 91 ? 10.805 -11.270 -10.364 1.00 92.50 91 ARG A O 1
ATOM 720 N N . PRO A 1 92 ? 10.402 -13.370 -9.643 1.00 88.94 92 PRO A N 1
ATOM 721 C CA . PRO A 1 92 ? 11.499 -13.369 -8.687 1.00 88.94 92 PRO A CA 1
ATOM 722 C C . PRO A 1 92 ? 12.834 -13.101 -9.386 1.00 88.94 92 PRO A C 1
ATOM 724 O O . PRO A 1 92 ? 13.158 -13.747 -10.385 1.00 88.94 92 PRO A O 1
ATOM 727 N N . SER A 1 93 ? 13.619 -12.175 -8.841 1.00 85.19 93 SER A N 1
ATOM 728 C CA . SER A 1 93 ? 15.025 -12.050 -9.212 1.00 85.19 93 SER A CA 1
ATOM 729 C C . SER A 1 93 ? 15.795 -13.206 -8.570 1.00 85.19 93 SER A C 1
ATOM 731 O O . SER A 1 93 ? 15.676 -13.441 -7.370 1.00 85.19 93 SER A O 1
ATOM 733 N N . GLY A 1 94 ? 16.597 -13.936 -9.350 1.00 89.19 94 GLY A N 1
ATOM 734 C CA . GLY A 1 94 ? 17.448 -15.028 -8.847 1.00 89.19 94 GLY A CA 1
ATOM 735 C C . GLY A 1 94 ? 18.647 -14.560 -8.010 1.00 89.19 94 GLY A C 1
ATOM 736 O O . GLY A 1 94 ? 19.479 -15.371 -7.616 1.00 89.19 94 GLY A O 1
ATOM 737 N N . ARG A 1 95 ? 18.757 -13.252 -7.771 1.00 88.19 95 ARG A N 1
ATOM 738 C CA . ARG A 1 95 ? 19.776 -12.602 -6.947 1.00 88.19 95 ARG A CA 1
ATOM 739 C C . ARG A 1 95 ? 19.155 -11.411 -6.226 1.00 88.19 95 ARG A C 1
ATOM 741 O O . ARG A 1 95 ? 18.280 -10.749 -6.791 1.00 88.19 95 ARG A O 1
ATOM 748 N N . CYS A 1 96 ? 19.622 -11.133 -5.015 1.00 80.88 96 CYS A N 1
ATOM 749 C CA . CYS A 1 96 ? 19.324 -9.867 -4.357 1.00 80.88 96 CYS A CA 1
ATOM 750 C C . CYS A 1 96 ? 19.957 -8.721 -5.153 1.00 80.88 96 CYS A C 1
ATOM 752 O O . CYS A 1 96 ? 21.014 -8.907 -5.767 1.00 80.88 96 CYS A O 1
ATOM 754 N N . LEU A 1 97 ? 19.260 -7.587 -5.180 1.00 68.50 97 LEU A N 1
ATOM 755 C CA . LEU A 1 97 ? 19.810 -6.323 -5.659 1.00 68.50 97 LEU A CA 1
ATOM 756 C C . LEU A 1 97 ? 20.751 -5.740 -4.604 1.00 68.50 97 LEU A C 1
ATOM 758 O O . LEU A 1 97 ? 20.464 -5.951 -3.402 1.00 68.50 97 LEU A O 1
#

pLDDT: mean 94.37, std 9.24, range [39.94, 98.75]

Foldseek 3Di:
DPPPQQQLVVCVVVVHDPVDSVCGLVVLLVLLLVLLVCLVVPNDDDPVVVVVSVVSLVSSVVSLVRGDPVVNVVCVVSNVVSVVSSVVSDDDDPDDD

Radius of gyration: 14.51 Å; chains: 1; bounding box: 36×28×41 Å